Protein AF-A0A9J7BIM7-F1 (afdb_monomer_lite)

Sequence (110 aa):
MHVTQYTSWLLFELTSRKRRNAAEQEAIDLLTLLIEQYENEKYPVPDAEPADVLRFLLEQNGLSQKDLVPELGAESTVSLVLAGKRKLTGDHIARLSKRFSVSPAVFFQS

Radius of gyration: 18.92 Å; chains: 1; bounding box: 36×26×51 Å

Secondary structure (DSSP, 8-state):
--SHHHHHHHHHHHTT-S---HHHHHHHHHHHHHHHHHHHHHS------HHHHHHHHHHHTT--GGGGHHHHSSHHHHHHHHTTSSPPPHHHHHHHHHHHT--GGGGS--

Structure (mmCIF, N/CA/C/O backbone):
data_AF-A0A9J7BIM7-F1
#
_entry.id   AF-A0A9J7BIM7-F1
#
loop_
_atom_site.group_PDB
_atom_site.id
_atom_site.type_symbol
_atom_site.label_atom_id
_atom_site.label_alt_id
_atom_site.label_comp_id
_atom_site.label_asym_id
_atom_site.label_entity_id
_atom_site.label_seq_id
_atom_site.pdbx_PDB_ins_code
_atom_site.Cartn_x
_atom_site.Cartn_y
_atom_site.Cartn_z
_atom_site.occupancy
_atom_site.B_iso_or_equiv
_atom_site.auth_seq_id
_atom_site.auth_comp_id
_atom_site.auth_asym_id
_atom_site.auth_atom_id
_atom_site.pdbx_PDB_model_num
ATOM 1 N N . MET A 1 1 ? 19.163 3.487 2.235 1.00 37.12 1 MET A N 1
ATOM 2 C CA . MET A 1 1 ? 20.289 3.421 1.276 1.00 37.12 1 MET A CA 1
ATOM 3 C C . MET A 1 1 ? 19.705 3.623 -0.118 1.00 37.12 1 MET A C 1
ATOM 5 O O . MET A 1 1 ? 18.803 2.890 -0.492 1.00 37.12 1 MET A O 1
ATOM 9 N N . HIS A 1 2 ? 20.117 4.693 -0.800 1.00 43.97 2 HIS A N 1
ATOM 10 C CA . HIS A 1 2 ? 19.519 5.262 -2.015 1.00 43.97 2 HIS A CA 1
ATOM 11 C C . HIS A 1 2 ? 19.903 4.487 -3.293 1.00 43.97 2 HIS A C 1
ATOM 13 O O . HIS A 1 2 ? 20.680 4.996 -4.087 1.00 43.97 2 HIS A O 1
ATOM 19 N N . VAL A 1 3 ? 19.418 3.261 -3.505 1.00 43.44 3 VAL A N 1
ATOM 20 C CA . VAL A 1 3 ? 19.678 2.539 -4.777 1.00 43.44 3 VAL A CA 1
ATOM 21 C C . VAL A 1 3 ? 18.504 2.695 -5.751 1.00 43.44 3 VAL A C 1
ATOM 23 O O . VAL A 1 3 ? 18.710 3.019 -6.916 1.00 43.44 3 VAL A O 1
ATOM 26 N N . THR A 1 4 ? 17.271 2.622 -5.250 1.00 46.91 4 THR A N 1
ATOM 27 C CA . THR A 1 4 ? 16.031 2.698 -6.047 1.00 46.91 4 THR A CA 1
ATOM 28 C C . THR A 1 4 ? 15.801 4.039 -6.748 1.00 46.91 4 THR A C 1
ATOM 30 O O . THR A 1 4 ? 15.199 4.088 -7.817 1.00 46.91 4 THR A O 1
ATOM 33 N N . GLN A 1 5 ? 16.303 5.144 -6.190 1.00 48.09 5 GLN A N 1
ATOM 34 C CA . GLN A 1 5 ? 16.165 6.468 -6.815 1.00 48.09 5 GLN A CA 1
ATOM 35 C C . GLN A 1 5 ? 17.046 6.624 -8.062 1.00 48.09 5 GLN A C 1
ATOM 37 O O . GLN A 1 5 ? 16.668 7.327 -8.996 1.00 48.09 5 GLN A O 1
ATOM 42 N N . TYR A 1 6 ? 18.206 5.963 -8.092 1.00 54.03 6 TYR A N 1
ATOM 43 C CA . TYR A 1 6 ? 19.160 6.092 -9.193 1.00 54.03 6 TYR A CA 1
ATOM 44 C C . TYR A 1 6 ? 18.844 5.135 -10.343 1.00 54.03 6 TYR A C 1
ATOM 46 O O . TYR A 1 6 ? 18.966 5.535 -11.498 1.00 54.03 6 TYR A O 1
ATOM 54 N N . THR A 1 7 ? 18.391 3.910 -10.053 1.00 53.72 7 THR A N 1
ATOM 55 C CA . THR A 1 7 ? 18.037 2.921 -11.089 1.00 53.72 7 THR A CA 1
ATOM 56 C C . THR A 1 7 ? 16.812 3.358 -11.888 1.00 53.72 7 THR A C 1
ATOM 58 O O . THR A 1 7 ? 16.854 3.362 -13.117 1.00 53.72 7 THR A O 1
ATOM 61 N N . SER A 1 8 ? 15.762 3.836 -11.211 1.00 61.22 8 SER A N 1
ATOM 62 C CA . SER A 1 8 ? 14.553 4.352 -11.867 1.00 61.22 8 SER A CA 1
ATOM 63 C C . SER A 1 8 ? 14.838 5.586 -12.741 1.00 61.22 8 SER A C 1
ATOM 65 O O . SER A 1 8 ? 14.316 5.694 -13.852 1.00 61.22 8 SER A O 1
ATOM 67 N N . TRP A 1 9 ? 15.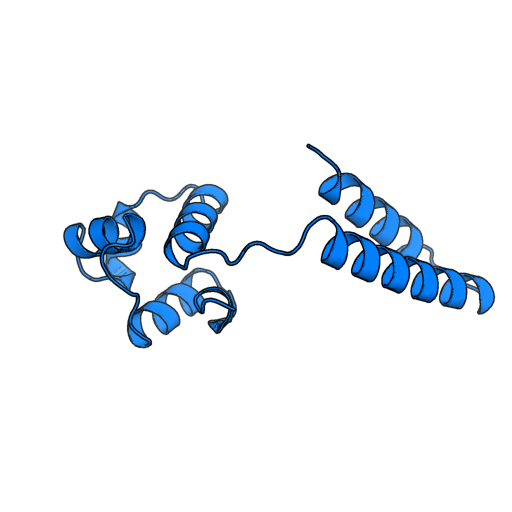728 6.483 -12.299 1.00 56.41 9 TRP A N 1
ATOM 68 C CA . TRP A 1 9 ? 16.114 7.674 -13.065 1.00 56.41 9 TRP A CA 1
ATOM 69 C C . TRP A 1 9 ? 16.955 7.345 -14.310 1.00 56.41 9 TRP A C 1
ATOM 71 O O . TRP A 1 9 ? 16.685 7.879 -15.385 1.00 56.41 9 TRP A O 1
ATOM 81 N N . LEU A 1 10 ? 17.920 6.425 -14.204 1.00 61.28 10 LEU A N 1
ATOM 82 C CA . LEU A 1 10 ? 18.739 5.979 -15.341 1.00 61.28 10 LEU A CA 1
ATOM 83 C C . LEU A 1 10 ? 17.913 5.225 -16.390 1.00 61.28 10 LEU A C 1
ATOM 85 O O . LEU A 1 10 ? 18.083 5.450 -17.590 1.00 61.28 10 LEU A O 1
ATOM 89 N N . LEU A 1 11 ? 16.980 4.373 -15.951 1.00 62.06 11 LEU A N 1
ATOM 90 C CA . LEU A 1 11 ? 16.063 3.682 -16.856 1.00 62.06 11 LEU A CA 1
ATOM 91 C C . LEU A 1 11 ? 15.150 4.688 -17.578 1.00 62.06 11 LEU A C 1
ATOM 93 O O . LEU A 1 11 ? 14.957 4.594 -18.791 1.00 62.06 11 LEU A O 1
ATOM 97 N N . PHE A 1 12 ? 14.644 5.700 -16.864 1.00 65.38 12 PHE A N 1
ATOM 98 C CA . PHE A 1 12 ? 13.854 6.787 -17.447 1.00 65.38 12 PHE A CA 1
ATOM 99 C C . PHE A 1 12 ? 14.657 7.616 -18.464 1.00 65.38 12 PHE A C 1
ATOM 101 O O . PHE A 1 12 ? 14.147 7.942 -19.535 1.00 65.38 12 PHE A O 1
ATOM 108 N N . GLU A 1 13 ? 15.927 7.923 -18.188 1.00 65.38 13 GLU A N 1
ATOM 109 C CA . GLU A 1 13 ? 16.796 8.673 -19.103 1.00 65.38 13 GLU A CA 1
ATOM 110 C C . GLU A 1 13 ? 17.069 7.894 -20.405 1.00 65.38 13 GLU A C 1
ATOM 112 O O . GLU A 1 13 ? 16.923 8.435 -21.508 1.00 65.38 13 GLU A O 1
ATOM 117 N N . LEU A 1 14 ? 17.393 6.599 -20.296 1.00 62.28 14 LEU A N 1
ATOM 118 C CA . LEU A 1 14 ? 17.614 5.710 -21.444 1.00 62.28 14 LEU A CA 1
ATOM 119 C C . LEU A 1 14 ? 16.335 5.541 -22.282 1.00 62.28 14 LEU A C 1
ATOM 121 O O . LEU A 1 14 ? 16.370 5.599 -23.517 1.00 62.28 14 LEU A O 1
ATOM 125 N N . THR A 1 15 ? 15.183 5.432 -21.615 1.00 62.19 15 THR A N 1
ATOM 126 C CA . THR A 1 15 ? 13.859 5.311 -22.246 1.00 62.19 15 THR A CA 1
ATOM 127 C C . THR A 1 15 ? 13.245 6.648 -22.692 1.00 62.19 15 THR A C 1
ATOM 129 O O . THR A 1 15 ? 12.174 6.647 -23.306 1.00 62.19 15 THR A O 1
ATOM 132 N N . SER A 1 16 ? 13.943 7.778 -22.526 1.00 66.12 16 SER A N 1
ATOM 133 C CA . SER A 1 16 ? 13.491 9.110 -22.974 1.00 66.12 16 SER A CA 1
ATOM 134 C C . SER A 1 16 ? 14.136 9.599 -24.282 1.00 66.12 16 SER A C 1
ATOM 136 O O . SER A 1 16 ? 13.731 10.626 -24.833 1.00 66.12 16 SER A O 1
ATOM 138 N N . ARG A 1 17 ? 15.120 8.878 -24.846 1.00 62.06 17 ARG A N 1
ATOM 139 C CA . ARG A 1 17 ? 15.763 9.270 -26.120 1.00 62.06 17 ARG A CA 1
ATOM 140 C C . ARG A 1 17 ? 14.899 8.924 -27.340 1.00 62.06 17 ARG A C 1
ATOM 142 O O . ARG A 1 17 ? 14.376 7.818 -27.442 1.00 62.06 17 ARG A O 1
ATOM 149 N N . LYS A 1 18 ? 14.766 9.890 -28.263 1.00 56.78 18 LYS A N 1
ATOM 150 C CA . LYS A 1 18 ? 13.735 9.963 -29.326 1.00 56.78 18 LYS A CA 1
ATOM 151 C C . LYS A 1 18 ? 14.069 9.232 -30.641 1.00 56.78 18 LYS A C 1
ATOM 153 O O . LYS A 1 18 ? 13.230 9.187 -31.534 1.00 56.78 18 LYS A O 1
ATOM 158 N N . ARG A 1 19 ? 15.271 8.666 -30.787 1.00 57.56 19 ARG A N 1
ATOM 159 C CA . ARG A 1 19 ? 15.613 7.700 -31.847 1.00 57.56 19 ARG A CA 1
ATOM 160 C C . ARG A 1 19 ? 16.427 6.587 -31.211 1.00 57.56 19 ARG A C 1
ATOM 162 O O . ARG A 1 19 ? 17.471 6.883 -30.642 1.00 57.56 19 ARG A O 1
ATOM 169 N N . ARG A 1 20 ? 15.929 5.357 -31.307 1.00 65.56 20 ARG A N 1
ATOM 170 C CA . ARG A 1 20 ? 16.640 4.147 -30.896 1.00 65.56 20 ARG A CA 1
ATOM 171 C C . ARG A 1 20 ? 16.807 3.246 -32.102 1.00 65.56 20 ARG A C 1
ATOM 173 O O . ARG A 1 20 ? 15.877 3.122 -32.901 1.00 65.56 20 ARG A O 1
ATOM 180 N N . ASN A 1 21 ? 17.978 2.653 -32.251 1.00 76.69 21 ASN A N 1
ATOM 181 C CA . ASN A 1 21 ? 18.180 1.539 -33.167 1.00 76.69 21 ASN A CA 1
ATOM 182 C C . ASN A 1 21 ? 17.858 0.204 -32.463 1.00 76.69 21 ASN A C 1
ATOM 184 O O . ASN A 1 21 ? 17.679 0.160 -31.247 1.00 76.69 21 ASN A O 1
ATOM 188 N N . ALA A 1 22 ? 17.750 -0.885 -33.229 1.00 78.56 22 ALA A N 1
ATOM 189 C CA . ALA A 1 22 ? 17.352 -2.192 -32.699 1.00 78.56 22 ALA A CA 1
ATOM 190 C C . ALA A 1 22 ? 18.297 -2.715 -31.599 1.00 78.56 22 ALA A C 1
ATOM 192 O O . ALA A 1 22 ? 17.823 -3.263 -30.611 1.00 78.56 22 ALA A O 1
ATOM 193 N N . ALA A 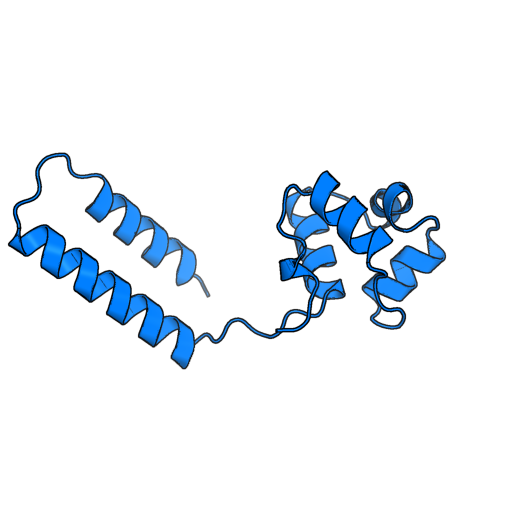1 23 ? 19.607 -2.475 -31.725 1.00 82.00 23 ALA A N 1
ATOM 194 C CA . ALA A 1 23 ? 20.593 -2.901 -30.733 1.00 82.00 23 ALA A CA 1
ATOM 195 C C . ALA A 1 23 ? 20.468 -2.122 -29.411 1.00 82.00 23 ALA A C 1
ATOM 197 O O . ALA A 1 23 ? 20.666 -2.684 -28.338 1.00 82.00 23 ALA A O 1
ATOM 198 N N . GLU A 1 24 ? 20.104 -0.836 -29.464 1.00 77.00 24 GLU A N 1
ATOM 199 C CA . GLU A 1 24 ? 19.827 -0.041 -28.260 1.00 77.00 24 GLU A CA 1
ATOM 200 C C . GLU A 1 24 ? 18.572 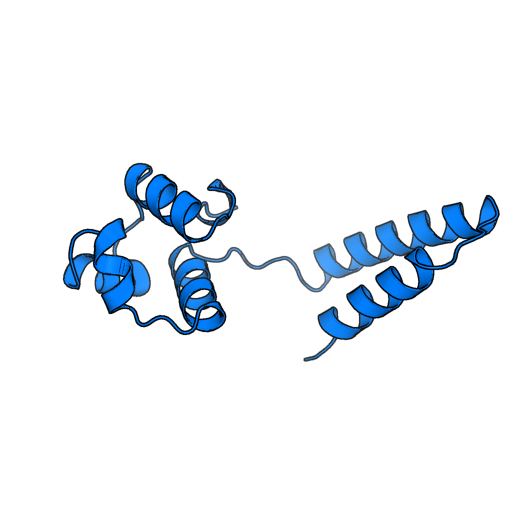-0.528 -27.529 1.00 77.00 24 GLU A C 1
ATOM 202 O O . GLU A 1 24 ? 18.556 -0.545 -26.302 1.00 77.00 24 GLU A O 1
ATOM 207 N N . GLN A 1 25 ? 17.534 -0.941 -28.262 1.00 78.38 25 GLN A N 1
ATOM 208 C CA . GLN A 1 25 ? 16.330 -1.508 -27.650 1.00 78.38 25 GLN A CA 1
ATOM 209 C C . GLN A 1 25 ? 16.627 -2.861 -26.993 1.00 78.38 25 GLN A C 1
ATOM 211 O O . GLN A 1 25 ? 16.264 -3.067 -25.841 1.00 78.38 25 GLN A O 1
ATOM 216 N N . GLU A 1 26 ? 17.366 -3.732 -27.679 1.00 84.00 26 GLU A N 1
ATOM 217 C CA . GLU A 1 26 ? 17.765 -5.042 -27.155 1.00 84.00 26 GLU A CA 1
ATOM 218 C C . GLU A 1 26 ? 18.643 -4.916 -25.896 1.00 84.00 26 GLU A C 1
ATOM 220 O O . GLU A 1 26 ? 18.459 -5.645 -24.921 1.00 84.00 26 GLU A O 1
ATOM 225 N N . ALA A 1 27 ? 19.543 -3.927 -25.862 1.00 81.75 27 ALA A N 1
ATOM 226 C CA . ALA A 1 27 ? 20.335 -3.619 -24.675 1.00 81.75 27 ALA A CA 1
ATOM 227 C C . ALA A 1 27 ? 19.476 -3.111 -23.502 1.00 81.75 27 ALA A C 1
ATOM 229 O O . ALA A 1 27 ? 19.736 -3.481 -22.358 1.00 81.75 27 ALA A O 1
ATOM 230 N N . ILE A 1 28 ? 18.457 -2.283 -23.763 1.00 80.62 28 ILE A N 1
ATOM 231 C CA . ILE A 1 28 ? 17.517 -1.813 -22.731 1.00 80.62 28 ILE A CA 1
ATOM 232 C C . ILE A 1 28 ? 16.710 -2.979 -22.165 1.00 80.62 28 ILE A C 1
ATOM 234 O O . ILE A 1 28 ? 16.575 -3.081 -20.946 1.00 80.62 28 ILE A O 1
ATOM 238 N N . ASP A 1 29 ? 16.202 -3.860 -23.023 1.00 81.62 29 ASP A N 1
ATOM 239 C CA . ASP A 1 29 ? 15.393 -5.003 -22.598 1.00 81.62 29 ASP A CA 1
ATOM 240 C C . ASP A 1 29 ? 16.229 -5.958 -21.731 1.00 81.62 29 ASP A C 1
ATOM 242 O O . ASP A 1 29 ? 15.800 -6.368 -20.651 1.00 81.62 29 ASP A O 1
ATOM 246 N N . LEU A 1 30 ? 17.474 -6.226 -22.141 1.00 86.56 30 LEU A N 1
ATOM 247 C CA . LEU A 1 30 ? 18.413 -7.030 -21.361 1.00 86.56 30 LEU A CA 1
ATOM 248 C C . LEU A 1 30 ? 18.759 -6.377 -20.016 1.00 86.56 30 LEU A C 1
ATOM 250 O O . LEU A 1 30 ? 18.758 -7.052 -18.989 1.00 86.56 30 LEU A O 1
ATOM 254 N N . LEU A 1 31 ? 19.054 -5.074 -19.999 1.00 83.31 31 LEU A N 1
ATOM 255 C CA . LEU A 1 31 ? 19.366 -4.355 -18.761 1.00 83.31 31 LEU A CA 1
ATOM 256 C C . LEU A 1 31 ? 18.175 -4.341 -17.802 1.00 83.31 31 LEU A C 1
ATOM 258 O O . LEU A 1 31 ? 18.369 -4.546 -16.608 1.00 83.31 31 LEU A O 1
ATOM 262 N N . THR A 1 32 ? 16.961 -4.149 -18.319 1.00 80.31 32 THR A N 1
ATOM 263 C CA . THR A 1 32 ? 15.720 -4.223 -17.534 1.00 80.31 32 THR A CA 1
ATOM 264 C C . THR A 1 32 ? 15.597 -5.587 -16.863 1.00 80.31 32 THR A C 1
ATOM 266 O O . THR A 1 32 ? 15.477 -5.653 -15.643 1.00 80.31 32 THR A O 1
ATOM 269 N N . LEU A 1 33 ? 15.742 -6.669 -17.632 1.00 85.75 33 LEU A N 1
ATOM 270 C CA . LEU A 1 33 ? 15.661 -8.032 -17.108 1.00 85.75 33 LEU A CA 1
ATOM 271 C C . LEU A 1 33 ? 16.714 -8.307 -16.024 1.00 85.75 33 LEU A C 1
ATOM 273 O O . LEU A 1 33 ? 16.411 -8.903 -14.993 1.00 85.75 33 LEU A O 1
ATOM 277 N N . LEU A 1 34 ? 17.958 -7.875 -16.242 1.00 86.25 34 LEU A N 1
ATOM 278 C CA . LEU A 1 34 ? 19.043 -8.077 -15.278 1.00 86.25 34 LEU A CA 1
ATOM 279 C C . LEU A 1 34 ? 18.822 -7.286 -13.985 1.00 86.25 34 LEU A C 1
ATOM 281 O O . LEU A 1 34 ? 19.136 -7.786 -12.905 1.00 86.25 34 LEU A O 1
ATOM 285 N N . ILE A 1 35 ? 18.283 -6.067 -14.085 1.00 80.56 35 ILE A N 1
ATOM 286 C CA . ILE A 1 35 ? 17.913 -5.259 -12.919 1.00 80.56 35 ILE A CA 1
ATOM 287 C C . ILE A 1 35 ? 16.794 -5.954 -12.144 1.00 80.56 35 ILE A C 1
ATOM 289 O O . ILE A 1 35 ? 16.946 -6.145 -10.943 1.00 80.56 35 ILE A O 1
ATOM 293 N N . GLU A 1 36 ? 15.731 -6.402 -12.816 1.00 77.44 36 GLU A N 1
ATOM 294 C CA . GLU A 1 36 ? 14.624 -7.130 -12.180 1.00 77.44 36 GLU A CA 1
ATOM 295 C C . GLU A 1 36 ? 15.108 -8.396 -11.457 1.00 77.44 36 GLU A C 1
ATOM 297 O O . GLU A 1 36 ? 14.720 -8.657 -10.318 1.00 77.44 36 GLU A O 1
ATOM 302 N N . GLN A 1 37 ? 15.988 -9.177 -12.090 1.00 80.88 37 GLN A N 1
ATOM 303 C CA . GLN A 1 37 ? 16.577 -10.373 -11.481 1.00 80.88 37 GLN A CA 1
ATOM 304 C C . GLN A 1 37 ? 17.424 -10.030 -10.253 1.00 80.88 37 GLN A C 1
ATOM 306 O O . GLN A 1 37 ? 17.262 -10.642 -9.197 1.00 80.88 37 GLN A O 1
ATOM 311 N N . TYR A 1 38 ? 18.300 -9.031 -10.368 1.00 79.50 38 TYR A N 1
ATOM 312 C CA . TYR A 1 38 ? 19.150 -8.600 -9.263 1.00 79.50 38 TYR A CA 1
ATOM 313 C C . TYR A 1 38 ? 18.333 -8.043 -8.091 1.00 79.50 38 TYR A C 1
ATOM 315 O O . TYR A 1 38 ? 18.623 -8.356 -6.936 1.00 79.50 38 TYR A O 1
ATOM 323 N N . GLU A 1 39 ? 17.310 -7.232 -8.370 1.00 72.19 39 GLU A N 1
ATOM 324 C CA . GLU A 1 39 ? 16.411 -6.687 -7.354 1.00 72.19 39 GLU A CA 1
ATOM 325 C C . GLU A 1 39 ? 15.634 -7.805 -6.656 1.00 72.19 39 GLU A C 1
ATOM 327 O O . GLU A 1 39 ? 15.642 -7.845 -5.430 1.00 72.19 39 GLU A O 1
ATOM 332 N N . ASN A 1 40 ? 15.079 -8.774 -7.388 1.00 71.88 40 ASN A N 1
ATOM 333 C CA . ASN A 1 40 ? 14.387 -9.916 -6.782 1.00 71.88 40 ASN A CA 1
ATOM 334 C C . ASN A 1 40 ? 15.300 -10.775 -5.889 1.00 71.88 40 ASN A C 1
ATOM 336 O O . ASN A 1 40 ? 14.863 -11.246 -4.840 1.00 71.88 40 ASN A O 1
ATOM 340 N N . GLU A 1 41 ? 16.563 -10.983 -6.272 1.00 72.44 41 GLU A N 1
ATOM 341 C CA . GLU A 1 41 ? 17.509 -11.782 -5.482 1.00 72.44 41 GLU A CA 1
ATOM 342 C C . GLU A 1 41 ? 18.073 -11.036 -4.263 1.00 72.44 41 GLU A C 1
ATOM 344 O O . GLU A 1 41 ? 18.286 -11.633 -3.205 1.00 72.44 41 GLU A O 1
ATOM 349 N N . LYS A 1 42 ? 18.387 -9.743 -4.407 1.00 65.62 42 LYS A N 1
ATOM 350 C CA . LYS A 1 42 ? 19.091 -8.956 -3.375 1.00 65.62 42 LYS A CA 1
ATOM 351 C C . LYS A 1 42 ? 18.172 -8.122 -2.500 1.00 65.62 42 LYS A C 1
ATOM 353 O O . LYS A 1 42 ? 18.517 -7.860 -1.348 1.00 65.62 42 LYS A O 1
ATOM 358 N N . TYR A 1 43 ? 17.042 -7.700 -3.044 1.00 56.75 43 TYR A N 1
ATOM 359 C CA . TYR A 1 43 ? 16.035 -6.872 -2.396 1.00 56.75 43 TYR A CA 1
ATOM 360 C C . TYR A 1 43 ? 14.648 -7.472 -2.644 1.00 56.75 43 TYR A C 1
ATOM 362 O O . TYR A 1 43 ? 13.799 -6.789 -3.223 1.00 56.75 43 TYR A O 1
ATOM 370 N N . PRO A 1 44 ? 14.404 -8.734 -2.228 1.00 55.78 44 PRO A N 1
ATOM 371 C CA . PRO A 1 44 ? 13.066 -9.297 -2.317 1.00 55.78 44 PRO A CA 1
ATOM 372 C C . PRO A 1 44 ? 12.108 -8.309 -1.661 1.00 55.78 44 PRO A C 1
ATOM 374 O O . PRO A 1 44 ? 12.394 -7.826 -0.560 1.00 55.78 44 PRO A O 1
ATOM 377 N N . VAL A 1 45 ? 11.028 -7.954 -2.366 1.00 57.59 45 VAL A N 1
ATOM 378 C CA . VAL A 1 45 ? 9.991 -7.086 -1.805 1.00 57.59 45 VAL A CA 1
ATOM 379 C C . VAL A 1 45 ? 9.540 -7.783 -0.526 1.00 57.59 45 VAL A C 1
ATOM 381 O O . VAL A 1 45 ? 9.019 -8.893 -0.619 1.00 57.59 45 VAL A O 1
ATOM 384 N N . PRO A 1 46 ? 9.834 -7.226 0.663 1.00 52.41 46 PRO A N 1
ATOM 385 C CA . PRO A 1 46 ? 9.483 -7.903 1.895 1.00 52.41 46 PRO A CA 1
ATOM 386 C C . PRO A 1 46 ? 7.968 -8.043 1.916 1.00 52.41 46 PRO A C 1
ATOM 388 O O . PRO A 1 46 ? 7.280 -7.101 1.511 1.00 52.41 46 PRO A O 1
ATOM 391 N N . ASP A 1 47 ? 7.468 -9.184 2.391 1.00 61.38 47 ASP A N 1
ATOM 392 C CA . ASP A 1 47 ? 6.040 -9.366 2.629 1.00 61.38 47 ASP A CA 1
ATOM 393 C C . ASP A 1 47 ? 5.588 -8.258 3.572 1.00 61.38 47 ASP A C 1
ATOM 395 O O . ASP A 1 47 ? 5.844 -8.269 4.779 1.00 61.38 47 ASP A O 1
ATOM 399 N N . ALA A 1 48 ? 5.004 -7.218 2.987 1.00 69.25 48 ALA A N 1
ATOM 400 C CA . ALA A 1 48 ? 4.549 -6.078 3.736 1.00 69.25 48 ALA A CA 1
ATOM 401 C C . ALA A 1 48 ? 3.245 -6.506 4.386 1.00 69.25 48 ALA A C 1
ATOM 403 O O . ALA A 1 48 ? 2.248 -6.780 3.711 1.00 69.25 48 ALA A O 1
ATOM 404 N N . GLU A 1 49 ? 3.244 -6.552 5.714 1.00 85.06 49 GLU A N 1
ATOM 405 C CA . GLU A 1 49 ? 1.999 -6.721 6.433 1.00 85.06 49 GLU A CA 1
ATOM 406 C C . GLU A 1 49 ? 1.033 -5.608 5.999 1.00 85.06 49 GLU A C 1
ATOM 408 O O . GLU A 1 49 ? 1.450 -4.458 5.816 1.00 85.06 49 GLU A O 1
ATOM 413 N N . PRO A 1 50 ? -0.278 -5.872 5.888 1.00 87.69 50 PRO A N 1
ATOM 414 C CA . PRO A 1 50 ? -1.231 -4.845 5.463 1.00 87.69 50 PRO A CA 1
ATOM 415 C C . PRO A 1 50 ? -1.194 -3.589 6.354 1.00 87.69 50 PRO A C 1
ATOM 417 O O . PRO A 1 50 ? -1.534 -2.488 5.922 1.00 87.69 50 PRO A O 1
ATOM 420 N N . ALA A 1 51 ? -0.744 -3.746 7.604 1.00 90.75 51 ALA A N 1
ATOM 421 C CA . ALA A 1 51 ? -0.483 -2.657 8.536 1.00 90.75 51 ALA A CA 1
ATOM 422 C C . ALA A 1 51 ? 0.691 -1.751 8.112 1.00 90.75 51 ALA A C 1
ATOM 424 O O . ALA A 1 51 ? 0.612 -0.538 8.309 1.00 90.75 51 ALA A O 1
ATOM 425 N N . ASP A 1 52 ? 1.759 -2.308 7.537 1.00 89.06 52 ASP A N 1
ATOM 426 C CA . ASP A 1 52 ? 2.900 -1.549 7.012 1.00 89.06 52 ASP A CA 1
ATOM 427 C C . ASP A 1 52 ? 2.520 -0.767 5.763 1.00 89.06 52 ASP A C 1
ATOM 429 O O . ASP A 1 52 ? 2.829 0.419 5.658 1.00 89.06 52 ASP A O 1
ATOM 433 N N . VAL A 1 53 ? 1.745 -1.386 4.873 1.00 89.56 53 VAL A N 1
ATOM 434 C CA . VAL A 1 53 ? 1.200 -0.710 3.690 1.00 89.56 53 VAL A CA 1
ATOM 435 C C . VAL A 1 53 ? 0.333 0.479 4.099 1.00 89.56 53 VAL A C 1
ATOM 437 O O . VAL A 1 53 ? 0.464 1.570 3.547 1.00 89.56 53 VAL A O 1
ATOM 440 N N . LEU A 1 54 ? -0.505 0.320 5.127 1.00 91.94 54 LEU A N 1
ATOM 441 C CA . LEU A 1 54 ? -1.295 1.426 5.669 1.00 91.94 54 LEU A CA 1
ATOM 442 C C . LEU A 1 54 ? -0.438 2.535 6.282 1.00 91.94 54 LEU A C 1
ATOM 444 O O . LEU A 1 54 ? -0.722 3.707 6.043 1.00 91.94 54 LEU A O 1
ATOM 448 N N . ARG A 1 55 ? 0.598 2.195 7.059 1.00 91.62 55 ARG A N 1
ATOM 449 C CA . ARG A 1 55 ? 1.532 3.192 7.612 1.00 91.62 55 ARG A CA 1
ATOM 450 C C . ARG A 1 55 ? 2.199 3.996 6.505 1.00 91.62 55 ARG A C 1
ATOM 452 O O . ARG A 1 55 ? 2.234 5.220 6.587 1.00 91.62 55 ARG A O 1
ATOM 459 N N . PHE A 1 56 ? 2.666 3.310 5.468 1.00 89.94 56 PHE A N 1
ATOM 460 C CA . PHE A 1 56 ? 3.282 3.940 4.312 1.00 89.94 56 PHE A CA 1
ATOM 461 C C . PHE A 1 56 ? 2.306 4.882 3.597 1.00 89.94 56 PHE A C 1
ATOM 463 O O . PHE A 1 56 ? 2.636 6.036 3.338 1.00 89.94 56 PHE A O 1
ATOM 470 N N . LEU A 1 57 ? 1.072 4.438 3.342 1.00 90.69 57 LEU A N 1
ATOM 471 C CA . LEU A 1 57 ? 0.047 5.273 2.713 1.00 90.69 57 LEU A CA 1
ATOM 472 C C . LEU A 1 57 ? -0.302 6.504 3.558 1.00 90.69 57 LEU A C 1
ATOM 474 O O . LEU A 1 57 ? -0.494 7.583 3.000 1.00 90.69 57 LEU A O 1
ATOM 478 N N . LEU A 1 58 ? -0.354 6.373 4.886 1.00 93.56 58 LEU A N 1
ATOM 479 C CA . LEU A 1 58 ? -0.542 7.512 5.784 1.00 93.56 58 LEU A CA 1
ATOM 480 C C . LEU A 1 58 ? 0.605 8.519 5.666 1.00 93.56 58 LEU A C 1
ATOM 482 O O . LEU A 1 58 ? 0.350 9.707 5.483 1.00 93.56 58 LEU A O 1
ATOM 486 N N . GLU A 1 59 ? 1.851 8.049 5.710 1.00 92.88 59 GLU A N 1
ATOM 487 C CA . GLU A 1 59 ? 3.040 8.898 5.610 1.00 92.88 59 GLU A CA 1
ATOM 488 C C . GLU A 1 59 ? 3.106 9.637 4.267 1.00 92.88 59 GLU A C 1
ATOM 490 O O . GLU A 1 59 ? 3.245 10.859 4.244 1.00 92.88 59 GLU A O 1
ATOM 495 N N . GLN A 1 60 ? 2.918 8.926 3.149 1.00 89.38 60 GLN A N 1
ATOM 496 C CA . GLN A 1 60 ? 2.973 9.517 1.806 1.00 89.38 60 GLN A CA 1
ATOM 497 C C . GLN A 1 60 ? 1.867 10.549 1.548 1.00 89.38 60 GLN A C 1
ATOM 499 O O . GLN A 1 60 ? 2.044 11.452 0.735 1.00 89.38 60 GLN A O 1
ATOM 504 N N . ASN A 1 61 ? 0.729 10.428 2.235 1.00 91.94 61 ASN A N 1
ATOM 505 C CA . ASN A 1 61 ? -0.397 11.353 2.099 1.00 91.94 61 ASN A CA 1
ATOM 506 C C . ASN A 1 61 ? -0.455 12.403 3.226 1.00 91.94 61 ASN A C 1
ATOM 508 O O . ASN A 1 61 ? -1.387 13.204 3.251 1.00 91.94 61 ASN A O 1
ATOM 512 N N . GLY A 1 62 ? 0.501 12.406 4.165 1.00 94.00 62 GLY A N 1
ATOM 513 C CA . GLY A 1 62 ? 0.502 13.319 5.315 1.00 94.00 62 GLY A CA 1
ATOM 514 C C . GLY A 1 62 ? -0.705 13.145 6.247 1.00 94.00 62 GLY A C 1
ATOM 515 O O . GLY A 1 62 ? -1.158 14.110 6.859 1.00 94.00 62 GLY A O 1
ATOM 516 N N . LEU A 1 63 ? -1.254 11.931 6.325 1.00 95.06 63 LEU A N 1
ATOM 517 C CA . LEU A 1 63 ? -2.457 11.608 7.088 1.00 95.06 63 LEU A CA 1
ATOM 518 C C . LEU A 1 63 ? -2.115 11.035 8.464 1.00 95.06 63 LEU A C 1
ATOM 520 O O . LEU A 1 63 ? -1.132 10.318 8.654 1.00 95.06 63 LEU A O 1
ATOM 524 N N . SER A 1 64 ? -2.988 11.295 9.429 1.00 94.50 64 SER A N 1
ATOM 525 C CA . SER A 1 64 ? -2.938 10.683 10.750 1.00 94.50 64 SER A CA 1
ATOM 526 C C . SER A 1 64 ? -3.734 9.375 10.787 1.00 94.50 64 SER A C 1
ATOM 528 O O . SER A 1 64 ? -4.592 9.111 9.948 1.00 94.50 64 SER A O 1
ATOM 530 N N . GLN A 1 65 ? -3.512 8.552 11.816 1.00 92.75 65 GLN A N 1
ATOM 531 C CA . GLN A 1 65 ? -4.276 7.309 11.994 1.00 92.75 65 GLN A CA 1
ATOM 532 C C . GLN A 1 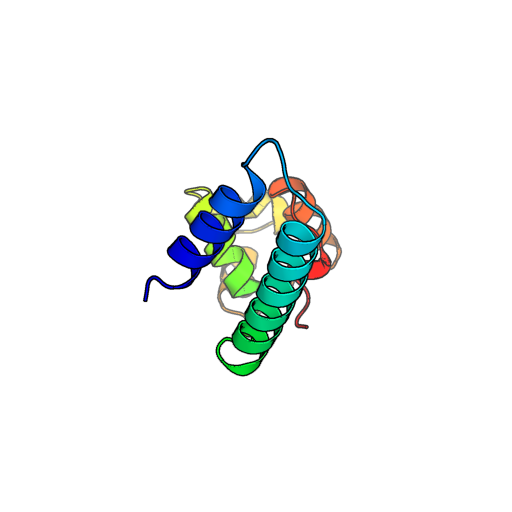65 ? -5.789 7.574 12.078 1.00 92.75 65 GLN A C 1
ATOM 534 O O . GLN A 1 65 ? -6.589 6.827 11.522 1.00 92.75 65 GLN A O 1
ATOM 539 N N . LYS A 1 66 ? -6.197 8.671 12.724 1.00 93.50 66 LYS A N 1
ATOM 540 C CA . LYS A 1 66 ? -7.613 9.039 12.885 1.00 93.50 66 LYS A CA 1
ATOM 541 C C . LYS A 1 66 ? -8.313 9.269 11.555 1.00 93.50 66 LYS A C 1
ATOM 543 O O . LYS A 1 66 ? -9.514 9.040 11.441 1.00 93.50 66 LYS A O 1
ATOM 548 N N . ASP A 1 67 ? -7.552 9.640 10.534 1.00 94.75 67 ASP A N 1
ATOM 549 C CA . ASP A 1 67 ? -8.096 9.863 9.208 1.00 94.75 67 ASP A CA 1
ATOM 550 C C . ASP A 1 67 ? -8.536 8.562 8.532 1.00 94.75 67 ASP A C 1
ATOM 552 O O . ASP A 1 67 ? -9.241 8.660 7.541 1.00 94.75 67 ASP A O 1
ATOM 556 N N . LEU A 1 68 ? -8.198 7.371 9.053 1.00 95.00 68 LEU A N 1
ATOM 557 C CA . LEU A 1 68 ? -8.678 6.068 8.550 1.00 95.00 68 LEU A CA 1
ATOM 558 C C . LEU A 1 68 ? -10.016 5.614 9.155 1.00 95.00 68 LEU A C 1
ATOM 560 O O . LEU A 1 68 ? -10.519 4.535 8.830 1.00 95.00 68 LEU A O 1
ATOM 564 N N . VAL A 1 69 ? -10.596 6.393 10.073 1.00 95.25 69 VAL A N 1
ATOM 565 C CA . VAL A 1 69 ? -11.900 6.079 10.677 1.00 95.25 69 VAL A CA 1
ATOM 566 C C . VAL A 1 69 ? -13.020 5.929 9.635 1.00 95.25 69 VAL A C 1
ATOM 568 O O . VAL A 1 69 ? -13.813 5.003 9.794 1.00 95.25 69 VAL A O 1
ATOM 571 N N . PRO A 1 70 ? -13.105 6.725 8.552 1.00 95.69 70 PRO A N 1
ATOM 572 C CA . PRO A 1 70 ? -14.133 6.533 7.526 1.00 95.69 70 PRO A CA 1
ATOM 573 C C . PRO A 1 70 ? -14.076 5.157 6.839 1.00 95.69 70 PRO A C 1
ATOM 575 O O . PRO A 1 70 ? -15.106 4.628 6.424 1.00 95.69 70 PRO A O 1
ATOM 578 N N . GLU A 1 71 ? -12.895 4.544 6.739 1.00 95.69 71 GLU A N 1
ATOM 579 C CA . GLU A 1 71 ? -12.706 3.245 6.091 1.00 95.69 71 GLU A CA 1
ATOM 580 C C . GLU A 1 71 ? -12.789 2.079 7.079 1.00 95.69 71 GLU A C 1
ATOM 582 O O . GLU A 1 71 ? -13.279 1.006 6.719 1.00 95.69 71 GLU A O 1
ATOM 587 N N . LEU A 1 72 ? -12.324 2.274 8.315 1.00 93.81 72 LEU A N 1
ATOM 588 C CA . LEU A 1 72 ? -12.217 1.222 9.335 1.00 93.81 72 LEU A CA 1
ATOM 589 C C . LEU A 1 72 ? -13.298 1.306 10.430 1.00 93.81 72 LEU A C 1
ATOM 591 O O . LEU A 1 72 ? -13.401 0.416 11.276 1.00 93.81 72 LEU A O 1
ATOM 595 N N . GLY A 1 73 ? -14.116 2.356 10.417 1.00 92.50 73 GLY A N 1
ATOM 596 C CA . GLY A 1 73 ? -15.298 2.565 11.255 1.00 92.50 73 GLY A CA 1
ATOM 597 C C . GLY A 1 73 ? -15.041 3.242 12.605 1.00 92.50 73 GLY A C 1
ATOM 598 O O . GLY A 1 73 ? -15.817 4.105 13.003 1.00 92.50 73 GLY A O 1
ATOM 599 N N . ALA A 1 74 ? -13.978 2.875 13.326 1.00 93.12 74 ALA A N 1
ATOM 600 C CA . ALA A 1 74 ? -13.691 3.416 14.661 1.00 93.12 74 ALA A CA 1
ATOM 601 C C . ALA A 1 74 ? -12.187 3.542 14.930 1.00 93.12 74 ALA A C 1
ATOM 603 O O . ALA A 1 74 ? -11.413 2.701 14.471 1.00 93.12 74 ALA A O 1
ATOM 604 N N . GLU A 1 75 ? -11.779 4.529 15.742 1.00 92.88 75 GLU A N 1
ATOM 605 C CA . GLU A 1 75 ? -10.365 4.737 16.115 1.00 92.88 75 GLU A CA 1
ATOM 606 C C . GLU A 1 75 ? -9.751 3.475 16.753 1.00 92.88 75 GLU A C 1
ATOM 608 O O . GLU A 1 75 ? -8.623 3.104 16.437 1.00 92.88 75 GLU A O 1
ATOM 613 N N . SER A 1 76 ? -10.517 2.747 17.576 1.00 93.50 76 SER A N 1
ATOM 614 C CA . SER A 1 76 ? -10.068 1.487 18.184 1.00 93.50 76 SER A CA 1
ATOM 615 C C . SER A 1 76 ? -9.750 0.409 17.142 1.00 93.50 76 SER A C 1
ATOM 617 O O . SER A 1 76 ? -8.758 -0.308 17.276 1.00 93.50 76 SER A O 1
ATOM 619 N N . THR A 1 77 ? -10.550 0.313 16.076 1.00 93.38 77 THR A N 1
ATOM 620 C CA . THR A 1 77 ? -10.293 -0.598 14.955 1.00 93.38 77 THR A CA 1
ATOM 621 C C . THR A 1 77 ? -9.037 -0.184 14.203 1.00 93.38 77 THR A C 1
ATOM 623 O O . THR A 1 77 ? -8.215 -1.049 13.908 1.00 93.38 77 THR A O 1
ATOM 626 N N . VAL A 1 78 ? -8.855 1.116 13.943 1.00 94.75 78 VAL A N 1
ATOM 627 C CA . VAL A 1 78 ? -7.648 1.631 13.283 1.00 94.75 78 VAL A CA 1
ATOM 628 C C . VAL A 1 78 ? -6.399 1.234 14.068 1.00 94.75 78 VAL A C 1
ATOM 630 O O . VAL A 1 78 ? -5.490 0.626 13.505 1.00 94.75 78 VAL A O 1
ATOM 633 N N . SER A 1 79 ? -6.361 1.517 15.372 1.00 93.94 79 SER A N 1
ATOM 634 C CA . SER A 1 79 ? -5.199 1.196 16.202 1.00 93.94 79 SER A CA 1
ATOM 635 C C . SER A 1 79 ? -4.920 -0.306 16.255 1.00 93.94 79 SER A C 1
ATOM 637 O O . SER A 1 79 ? -3.762 -0.710 16.204 1.00 93.94 79 SER A O 1
ATOM 639 N N . LEU A 1 80 ? -5.955 -1.153 16.317 1.00 93.88 80 LEU A N 1
ATOM 640 C CA . LEU A 1 80 ? -5.783 -2.610 16.304 1.00 93.88 80 LEU A CA 1
ATOM 641 C C . LEU A 1 80 ? -5.251 -3.131 14.965 1.00 93.88 80 LEU A C 1
ATOM 643 O O . LEU A 1 80 ? -4.423 -4.041 14.967 1.00 93.88 80 LEU A O 1
ATOM 647 N N . VAL A 1 81 ? -5.709 -2.565 13.845 1.00 93.50 81 VAL A N 1
ATOM 648 C CA . VAL A 1 81 ? -5.221 -2.910 12.502 1.00 93.50 81 VAL A CA 1
ATOM 649 C C . VAL A 1 81 ? -3.766 -2.484 12.343 1.00 93.50 81 VAL A C 1
ATOM 651 O O . VAL A 1 81 ? -2.932 -3.301 11.970 1.00 93.50 81 VAL A O 1
ATOM 654 N N . LEU A 1 82 ? -3.429 -1.241 12.698 1.00 91.81 82 LEU A N 1
ATOM 655 C CA . LEU A 1 82 ? -2.051 -0.753 12.626 1.00 91.81 82 LEU A CA 1
ATOM 656 C C . LEU A 1 82 ? -1.126 -1.506 13.592 1.00 91.81 82 LEU A C 1
ATOM 658 O O . LEU A 1 82 ? 0.035 -1.732 13.276 1.00 91.81 82 LEU A O 1
ATOM 662 N N . ALA A 1 83 ? -1.623 -1.972 14.736 1.00 91.38 83 ALA A N 1
ATOM 663 C CA . ALA A 1 83 ? -0.858 -2.831 15.638 1.00 91.38 83 ALA A CA 1
ATOM 664 C C . ALA A 1 83 ? -0.745 -4.296 15.162 1.00 91.38 83 ALA A C 1
ATOM 666 O O . ALA A 1 83 ? -0.182 -5.111 15.890 1.00 91.38 83 ALA A O 1
ATOM 667 N N . GLY A 1 84 ? -1.326 -4.666 14.012 1.00 88.62 84 GLY A N 1
ATOM 668 C CA . GLY A 1 84 ? -1.339 -6.043 13.497 1.00 88.62 84 GLY A CA 1
ATOM 669 C C . GLY A 1 84 ? -2.224 -7.011 14.296 1.00 88.62 84 GLY A C 1
ATOM 670 O O . GLY A 1 84 ? -2.252 -8.208 14.030 1.00 88.62 84 GLY A O 1
ATOM 671 N N . LYS A 1 85 ? -2.982 -6.511 15.278 1.00 89.56 85 LYS A N 1
ATOM 672 C CA . LYS A 1 85 ? -3.838 -7.317 16.165 1.00 89.56 85 LYS A CA 1
ATOM 673 C C . LYS A 1 85 ? -5.190 -7.654 15.542 1.00 89.56 85 LYS A C 1
ATOM 675 O O . LYS A 1 85 ? -5.917 -8.495 16.067 1.00 89.56 85 LYS A O 1
ATOM 680 N N . ARG A 1 86 ? -5.556 -6.984 14.446 1.00 90.75 86 ARG A N 1
ATOM 681 C CA . ARG A 1 86 ? -6.798 -7.218 13.709 1.00 90.75 86 ARG A CA 1
ATOM 682 C C . ARG A 1 86 ? -6.538 -7.197 12.209 1.00 90.75 86 ARG A C 1
ATOM 684 O O . ARG A 1 86 ? -5.948 -6.253 11.697 1.00 90.75 86 ARG A O 1
ATOM 691 N N . LYS A 1 87 ? -7.033 -8.217 11.507 1.00 91.31 87 LYS A N 1
ATOM 692 C CA . LYS A 1 87 ? -6.950 -8.294 10.045 1.00 91.31 87 LYS A CA 1
ATOM 693 C C . LYS A 1 87 ? -7.942 -7.335 9.384 1.00 91.31 87 LYS A C 1
ATOM 695 O O . LYS A 1 87 ? -9.035 -7.098 9.908 1.00 91.31 87 LYS A O 1
ATOM 700 N N . LEU A 1 88 ? -7.566 -6.813 8.219 1.00 91.75 88 LEU A N 1
ATOM 701 C CA . LEU A 1 88 ? -8.483 -6.096 7.339 1.00 91.75 88 LEU A CA 1
ATOM 702 C C . LEU A 1 88 ? -9.528 -7.067 6.777 1.00 91.75 88 LEU A C 1
ATOM 704 O O . LEU A 1 88 ? -9.213 -8.203 6.429 1.00 91.75 88 LEU A O 1
ATOM 708 N N . THR A 1 89 ? -10.779 -6.622 6.693 1.00 93.19 89 THR A N 1
ATOM 709 C CA . THR A 1 89 ? -11.826 -7.354 5.972 1.00 93.19 89 THR A CA 1
ATOM 710 C C . THR A 1 89 ? -11.785 -6.970 4.491 1.00 93.19 89 THR A C 1
ATOM 712 O O . THR A 1 89 ? -11.265 -5.910 4.142 1.00 93.19 89 THR A O 1
ATOM 715 N N . GLY A 1 90 ? -12.373 -7.783 3.607 1.00 92.69 90 GLY A N 1
ATOM 716 C CA . GLY A 1 90 ? -12.453 -7.443 2.177 1.00 92.69 90 GLY A CA 1
ATOM 717 C C . GLY A 1 90 ? -13.151 -6.101 1.912 1.00 92.69 90 GLY A C 1
ATOM 718 O O . GLY A 1 90 ? -12.759 -5.353 1.023 1.00 92.69 90 GLY A O 1
ATOM 719 N N . ASP A 1 91 ? -14.126 -5.751 2.748 1.00 94.94 91 ASP A N 1
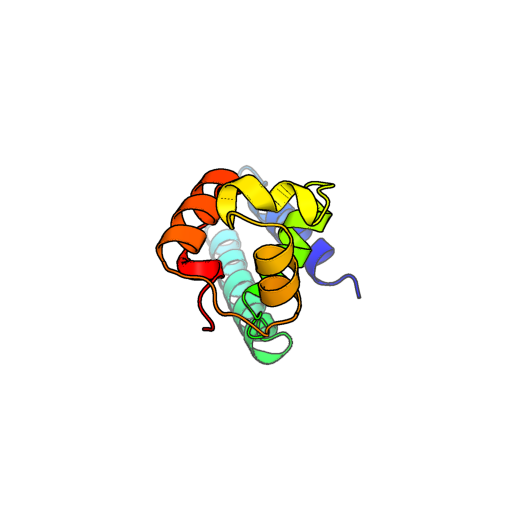ATOM 720 C CA . ASP A 1 91 ? -14.838 -4.474 2.703 1.00 94.94 91 ASP A CA 1
ATOM 721 C C . ASP A 1 91 ? -13.950 -3.283 3.130 1.00 94.94 91 ASP A C 1
ATOM 723 O O . ASP A 1 91 ? -13.956 -2.234 2.482 1.00 94.94 91 ASP A O 1
ATOM 727 N N . HIS A 1 92 ? -13.096 -3.462 4.149 1.00 95.00 92 HIS A N 1
ATOM 728 C CA . HIS A 1 92 ? -12.068 -2.469 4.492 1.00 95.00 92 HIS A CA 1
ATOM 729 C C . HIS A 1 92 ? -11.093 -2.269 3.329 1.00 95.00 92 HIS A C 1
ATOM 731 O O . HIS A 1 92 ? -10.813 -1.134 2.949 1.00 95.00 92 HIS A O 1
ATOM 737 N N . ILE A 1 93 ? -10.603 -3.369 2.747 1.00 94.00 93 ILE A N 1
ATOM 738 C CA . ILE A 1 93 ? -9.663 -3.345 1.622 1.00 94.00 93 ILE A CA 1
ATOM 739 C C . ILE A 1 93 ? -10.281 -2.608 0.435 1.00 94.00 93 ILE A C 1
ATOM 741 O O . ILE A 1 93 ? -9.623 -1.749 -0.145 1.00 94.00 93 ILE A O 1
ATOM 745 N N . ALA A 1 94 ? -11.545 -2.871 0.098 1.00 94.38 94 ALA A N 1
ATOM 746 C CA . ALA A 1 94 ? -12.232 -2.189 -0.996 1.00 94.38 94 ALA A CA 1
ATOM 747 C C . ALA A 1 94 ? -12.312 -0.667 -0.774 1.00 94.38 94 ALA A C 1
ATOM 749 O O . ALA A 1 94 ? -12.016 0.109 -1.687 1.00 94.38 94 ALA A O 1
ATOM 750 N N . ARG A 1 95 ? -12.656 -0.223 0.444 1.00 96.25 95 ARG A N 1
ATOM 751 C CA . ARG A 1 95 ? -12.694 1.210 0.783 1.00 96.25 95 ARG A CA 1
ATOM 752 C C . ARG A 1 95 ? -11.317 1.866 0.747 1.00 96.25 95 ARG A C 1
ATOM 754 O O . ARG A 1 95 ? -11.174 2.932 0.154 1.00 96.25 95 ARG A O 1
ATOM 761 N N . LEU A 1 96 ? -10.313 1.224 1.338 1.00 95.12 96 LEU A N 1
ATOM 762 C CA . LEU A 1 96 ? -8.936 1.721 1.357 1.00 95.12 96 LEU A CA 1
ATOM 763 C C . LEU A 1 96 ? -8.359 1.805 -0.060 1.00 95.12 96 LEU A C 1
ATOM 765 O O . LEU A 1 96 ? -7.814 2.836 -0.441 1.00 95.12 96 LEU A O 1
ATOM 769 N N . SER A 1 97 ? -8.563 0.765 -0.870 1.00 94.00 97 SER A N 1
ATOM 770 C CA . SER A 1 97 ? -8.138 0.723 -2.276 1.00 94.00 97 SER A CA 1
ATOM 771 C C . SER A 1 97 ? -8.751 1.870 -3.073 1.00 94.00 97 SER A C 1
ATOM 773 O O . SER A 1 97 ? -8.050 2.564 -3.805 1.00 94.00 97 SER A O 1
ATOM 775 N N . LYS A 1 98 ? -10.049 2.139 -2.871 1.00 95.50 98 LYS A N 1
ATOM 776 C CA . LYS A 1 98 ? -10.738 3.267 -3.506 1.00 95.50 98 LYS A CA 1
ATOM 777 C C . LYS A 1 98 ? -10.178 4.618 -3.057 1.00 95.50 98 LYS A C 1
ATOM 779 O O . LYS A 1 98 ? -10.017 5.501 -3.890 1.00 95.50 98 LYS A O 1
ATOM 784 N N . ARG A 1 99 ? -9.894 4.792 -1.763 1.00 94.81 99 ARG A N 1
ATOM 785 C CA . ARG A 1 99 ? -9.360 6.053 -1.228 1.00 94.81 99 ARG A CA 1
ATOM 786 C C . ARG A 1 99 ? -7.961 6.354 -1.751 1.00 94.81 99 ARG A C 1
ATOM 788 O O . ARG A 1 99 ? -7.704 7.470 -2.184 1.00 94.81 99 ARG A O 1
ATOM 795 N N . PHE A 1 100 ? -7.073 5.369 -1.701 1.00 93.31 100 PHE A N 1
ATOM 796 C CA . PHE A 1 100 ? -5.669 5.548 -2.064 1.00 93.31 100 PHE A CA 1
ATOM 797 C C . PHE A 1 100 ? -5.392 5.294 -3.549 1.00 93.31 100 PHE A C 1
ATOM 799 O O . PHE A 1 100 ? -4.262 5.466 -3.990 1.00 93.31 100 PHE A O 1
ATOM 806 N N . SER A 1 101 ? -6.412 4.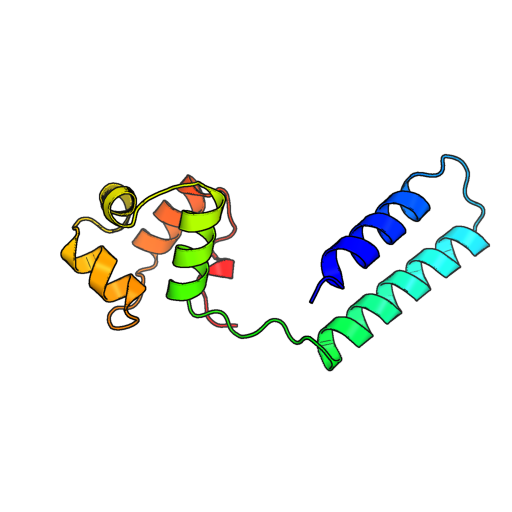915 -4.328 1.00 92.31 101 SER A N 1
ATOM 807 C CA . SER A 1 101 ? -6.284 4.549 -5.745 1.00 92.31 101 SER A CA 1
ATOM 808 C C . SER A 1 101 ? -5.210 3.479 -5.991 1.00 92.31 101 SER A C 1
ATOM 810 O O . SER A 1 101 ? -4.469 3.536 -6.969 1.00 92.31 101 SER A O 1
ATOM 812 N N . VAL A 1 102 ? -5.132 2.496 -5.091 1.00 88.75 102 VAL A N 1
ATOM 813 C CA . VAL A 1 102 ? -4.200 1.360 -5.170 1.00 88.75 102 VAL A CA 1
ATOM 814 C C . VAL A 1 102 ? -4.954 0.063 -5.445 1.00 88.75 102 VAL A C 1
ATOM 816 O O . VAL A 1 102 ? -6.139 -0.060 -5.133 1.00 88.75 102 VAL A O 1
ATOM 819 N N . SER A 1 103 ? -4.268 -0.924 -6.021 1.00 88.94 103 SER A N 1
ATOM 820 C CA . SER A 1 103 ? -4.839 -2.261 -6.213 1.00 88.94 103 SER A CA 1
ATOM 821 C C . SER A 1 103 ? -5.121 -2.929 -4.861 1.00 88.94 103 SER A C 1
ATOM 823 O O . SER A 1 103 ? -4.234 -2.911 -4.012 1.00 88.94 103 SER A O 1
ATOM 825 N N . PRO A 1 104 ? -6.267 -3.611 -4.665 1.00 88.56 104 PRO A N 1
ATOM 826 C CA . PRO A 1 104 ? -6.520 -4.429 -3.475 1.00 88.56 104 PRO A CA 1
ATOM 827 C C . PRO A 1 104 ? -5.413 -5.440 -3.165 1.00 88.56 104 PRO A C 1
ATOM 829 O O . PRO A 1 104 ? -5.209 -5.769 -2.000 1.00 88.56 104 PRO A O 1
ATOM 832 N N . ALA A 1 105 ? -4.691 -5.895 -4.200 1.00 86.75 105 ALA A N 1
ATOM 833 C CA . ALA A 1 105 ? -3.569 -6.826 -4.104 1.00 86.75 105 ALA A CA 1
ATOM 834 C C . ALA A 1 105 ? -2.521 -6.394 -3.064 1.00 86.75 105 ALA A C 1
ATOM 836 O O . ALA A 1 105 ? -1.982 -7.242 -2.367 1.00 86.75 105 ALA A O 1
ATOM 837 N N . VAL A 1 106 ? -2.296 -5.084 -2.898 1.00 85.88 106 VAL A N 1
ATOM 838 C CA . VAL A 1 106 ? -1.273 -4.557 -1.978 1.00 85.88 106 VAL A CA 1
ATOM 839 C C . VAL A 1 106 ? -1.583 -4.825 -0.504 1.00 85.88 106 VAL A C 1
ATOM 841 O O . VAL A 1 106 ? -0.706 -4.678 0.333 1.00 85.88 106 VAL A O 1
ATOM 844 N N . PHE A 1 107 ? -2.824 -5.185 -0.161 1.00 86.62 107 PHE A N 1
ATOM 845 C CA . PHE A 1 107 ? -3.230 -5.498 1.213 1.00 86.62 107 PHE A CA 1
ATOM 846 C C . PHE A 1 107 ? -3.320 -7.004 1.486 1.00 86.62 107 PHE A C 1
ATOM 848 O O . PHE A 1 107 ? -3.785 -7.398 2.558 1.00 86.62 107 PHE A O 1
ATOM 855 N N . PHE A 1 108 ? -2.921 -7.848 0.535 1.00 81.50 108 PHE A N 1
ATOM 856 C CA . PHE A 1 108 ? -2.780 -9.283 0.751 1.00 81.50 108 PHE A CA 1
ATOM 857 C C . PHE A 1 108 ? -1.300 -9.602 0.965 1.00 81.50 108 PHE A C 1
ATOM 859 O O . PHE A 1 108 ? -0.455 -9.146 0.199 1.00 81.50 108 PHE A O 1
ATOM 866 N N . GLN A 1 109 ? -0.998 -10.376 2.011 1.00 68.94 109 GLN A N 1
ATOM 867 C CA . GLN A 1 109 ? 0.322 -10.994 2.165 1.00 68.94 109 GLN A CA 1
ATOM 868 C C . GLN A 1 109 ? 0.572 -11.837 0.906 1.00 68.94 109 GLN A C 1
ATOM 870 O O . GLN A 1 109 ? -0.281 -12.668 0.568 1.00 68.94 109 GLN A O 1
ATOM 875 N N . SER A 1 110 ? 1.648 -11.534 0.179 1.00 54.62 110 SER A N 1
ATOM 876 C CA . SER A 1 110 ? 2.081 -12.306 -0.995 1.00 54.62 110 SER A CA 1
ATOM 877 C C . SER A 1 110 ? 3.072 -13.389 -0.591 1.00 54.62 110 SER A C 1
ATOM 879 O O . SER A 1 110 ? 3.513 -13.344 0.574 1.00 54.62 110 SER A O 1
#

pLDDT: mean 80.68, std 15.3, range [37.12, 96.25]

Organism: NCBI:txid1002689

InterPro domains:
  IPR001387 Cro/C1-type, helix-turn-helix domain [PF01381] (54-106)
  IPR001387 Cro/C1-type, helix-turn-helix domain [PS50943] (54-107)
  IPR001387 Cro/C1-type, helix-turn-helix domain [SM00530] (53-107)
  IPR001387 Cro/C1-type, helix-turn-helix domain [cd00093] (51-107)
  IPR010982 Lambda repressor-like, DNA-binding domain superfamily [G3DSA:1.10.260.40] (35-110)
  IPR010982 Lambda repressor-like, DNA-binding domain superfamily [SSF47413] (50-108)
  IPR039060 Antitoxin HigA [PTHR40455] (21-109)

Foldseek 3Di:
DPPVVVVVVVLVVLVPDDDDDPVSVVVSVVVVVVVVVCCCVPPNPPQQALLNVVVVLCVVVVHDLVVLCVLQVDSVSSVCVNVVNDADDPSSLVVVCVVSVHDSVSNDRD